Protein AF-A0A7X7JJW0-F1 (afdb_monomer_lite)

pLDDT: mean 95.77, std 3.9, range [68.56, 98.56]

Radius of gyration: 18.08 Å; chains: 1; bounding box: 41×23×54 Å

Structure (mmCIF, N/CA/C/O backbone):
data_AF-A0A7X7JJW0-F1
#
_entry.id   AF-A0A7X7JJW0-F1
#
loop_
_atom_site.group_PDB
_atom_site.id
_atom_site.type_symbol
_atom_site.label_atom_id
_atom_site.label_alt_id
_atom_site.label_comp_id
_atom_site.label_asym_id
_atom_site.label_entity_id
_atom_site.label_seq_id
_atom_site.pdbx_PDB_ins_code
_atom_site.Cartn_x
_atom_site.Cartn_y
_atom_site.Cartn_z
_atom_site.occupancy
_atom_site.B_iso_or_equiv
_atom_site.auth_seq_id
_atom_site.auth_comp_id
_atom_site.auth_asym_id
_atom_site.auth_atom_id
_atom_site.pdbx_PDB_model_num
ATOM 1 N N . MET A 1 1 ? 19.878 -0.285 -24.867 1.00 68.56 1 MET A N 1
ATOM 2 C CA . MET A 1 1 ? 18.909 -0.711 -23.833 1.00 68.56 1 MET A CA 1
ATOM 3 C C . MET A 1 1 ? 18.628 -2.192 -24.016 1.00 68.56 1 MET A C 1
ATOM 5 O O . MET A 1 1 ? 18.276 -2.574 -25.126 1.00 68.56 1 MET A O 1
ATOM 9 N N . SER A 1 2 ? 18.850 -3.014 -22.986 1.00 89.12 2 SER A N 1
ATOM 10 C CA . SER A 1 2 ? 18.737 -4.479 -23.085 1.00 89.12 2 SER A CA 1
ATOM 11 C C . SER A 1 2 ? 17.276 -4.952 -23.115 1.00 89.12 2 SER A C 1
ATOM 13 O O . SER A 1 2 ? 16.405 -4.345 -22.490 1.00 89.12 2 SER A O 1
ATOM 15 N N . HIS A 1 3 ? 17.012 -6.059 -23.815 1.00 91.00 3 HIS A N 1
ATOM 16 C CA . HIS A 1 3 ? 15.717 -6.750 -23.792 1.00 91.00 3 HIS A CA 1
ATOM 17 C C . HIS A 1 3 ? 15.350 -7.233 -22.375 1.00 91.00 3 HIS A C 1
ATOM 19 O O . HIS A 1 3 ? 14.186 -7.153 -21.977 1.00 91.00 3 HIS A O 1
ATOM 25 N N . ALA A 1 4 ? 16.345 -7.673 -21.594 1.00 93.50 4 ALA A N 1
ATOM 26 C CA . ALA A 1 4 ? 16.156 -8.113 -20.211 1.00 93.50 4 ALA A CA 1
ATOM 27 C C . ALA A 1 4 ? 15.623 -6.973 -19.327 1.00 93.50 4 ALA A C 1
ATOM 29 O O . ALA A 1 4 ? 14.577 -7.125 -18.701 1.00 93.50 4 ALA A O 1
ATOM 30 N N . LEU A 1 5 ? 16.248 -5.792 -19.401 1.00 94.62 5 LEU A N 1
ATOM 31 C CA . LEU A 1 5 ? 15.833 -4.603 -18.650 1.00 94.62 5 LEU A CA 1
ATOM 32 C C . LEU A 1 5 ? 14.398 -4.162 -18.985 1.00 94.62 5 LEU A C 1
ATOM 34 O O . LEU A 1 5 ? 13.620 -3.826 -18.095 1.00 94.62 5 LEU A O 1
ATOM 38 N N . ARG A 1 6 ? 14.006 -4.191 -20.269 1.00 95.56 6 ARG A N 1
ATOM 39 C CA . ARG A 1 6 ? 12.615 -3.889 -20.664 1.00 95.56 6 ARG A CA 1
ATOM 40 C C . ARG A 1 6 ? 11.630 -4.908 -20.100 1.00 95.56 6 ARG A C 1
ATOM 42 O O . ARG A 1 6 ? 10.547 -4.528 -19.663 1.00 95.56 6 ARG A O 1
ATOM 49 N N . THR A 1 7 ? 12.006 -6.185 -20.102 1.00 96.38 7 THR A N 1
ATOM 50 C CA . THR A 1 7 ? 11.179 -7.273 -19.566 1.00 96.38 7 THR A CA 1
ATOM 51 C C . THR A 1 7 ? 10.993 -7.129 -18.055 1.00 96.38 7 THR A C 1
ATOM 53 O O . THR A 1 7 ? 9.867 -7.228 -17.566 1.00 96.38 7 THR A O 1
ATOM 56 N N . GLU A 1 8 ? 12.070 -6.833 -17.323 1.00 96.75 8 GLU A N 1
ATOM 57 C CA . GLU A 1 8 ? 12.033 -6.533 -15.889 1.00 96.75 8 GLU A CA 1
ATOM 58 C C . GLU A 1 8 ? 11.131 -5.328 -15.598 1.00 96.75 8 GLU A C 1
ATOM 60 O O . GLU A 1 8 ? 10.192 -5.438 -14.809 1.00 96.75 8 GLU A O 1
ATOM 65 N N . GLY A 1 9 ? 11.343 -4.210 -16.301 1.00 97.00 9 GLY A N 1
ATOM 66 C CA . GLY A 1 9 ? 10.562 -2.989 -16.109 1.00 97.00 9 GLY A CA 1
ATOM 67 C C . GLY A 1 9 ? 9.074 -3.176 -16.390 1.00 97.00 9 GLY A C 1
ATOM 68 O O . GLY A 1 9 ? 8.243 -2.694 -15.620 1.00 97.00 9 GLY A O 1
ATOM 69 N N . ALA A 1 10 ? 8.720 -3.921 -17.443 1.00 97.12 10 ALA A N 1
ATOM 70 C CA . ALA A 1 10 ? 7.331 -4.246 -17.758 1.00 97.12 10 ALA A CA 1
ATOM 71 C C . ALA A 1 10 ? 6.684 -5.107 -16.665 1.00 97.12 10 ALA A C 1
ATOM 73 O O . ALA A 1 10 ? 5.536 -4.874 -16.286 1.00 97.12 10 ALA A O 1
ATOM 74 N N . ARG A 1 11 ? 7.410 -6.107 -16.150 1.00 97.62 11 ARG A N 1
ATOM 75 C CA . ARG A 1 11 ? 6.922 -7.010 -15.099 1.00 97.62 11 ARG A CA 1
ATOM 76 C C . ARG A 1 11 ? 6.683 -6.264 -13.788 1.00 97.62 11 ARG A C 1
ATOM 78 O O . ARG A 1 11 ? 5.560 -6.306 -13.291 1.00 97.62 11 ARG A O 1
ATOM 85 N N . LEU A 1 12 ? 7.680 -5.527 -13.294 1.00 98.19 12 LEU A N 1
ATOM 86 C CA . LEU A 1 12 ? 7.552 -4.737 -12.065 1.00 98.19 12 LEU A CA 1
ATOM 87 C C . LEU A 1 12 ? 6.466 -3.665 -12.200 1.00 98.19 12 LEU A C 1
ATOM 89 O O . LEU A 1 12 ? 5.606 -3.552 -11.331 1.00 98.19 12 LEU A O 1
ATOM 93 N N . SER A 1 13 ? 6.431 -2.940 -13.324 1.00 98.00 13 SER A N 1
ATOM 94 C CA . SER A 1 13 ?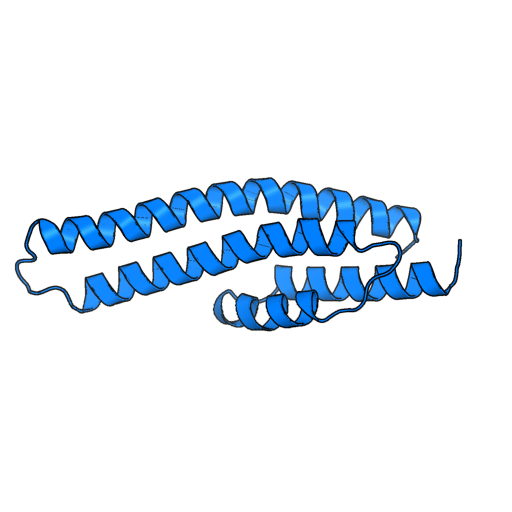 5.408 -1.916 -13.561 1.00 98.00 13 SER A CA 1
ATOM 95 C C . SER A 1 13 ? 3.993 -2.488 -13.525 1.00 98.00 13 SER A C 1
ATOM 97 O O . SER A 1 13 ? 3.127 -1.907 -12.880 1.00 98.00 13 SER A O 1
ATOM 99 N N . ARG A 1 14 ? 3.754 -3.640 -14.166 1.00 98.00 14 ARG A N 1
ATOM 100 C CA . ARG A 1 14 ? 2.439 -4.295 -14.131 1.00 98.00 14 ARG A CA 1
ATOM 101 C C . ARG A 1 14 ? 2.063 -4.765 -12.730 1.00 98.00 14 ARG A C 1
ATOM 103 O O . ARG A 1 14 ? 0.906 -4.616 -12.351 1.00 98.00 14 ARG A O 1
ATOM 110 N N . ALA A 1 15 ? 3.008 -5.317 -11.968 1.00 98.12 15 ALA A N 1
ATOM 111 C CA . ALA A 1 15 ? 2.757 -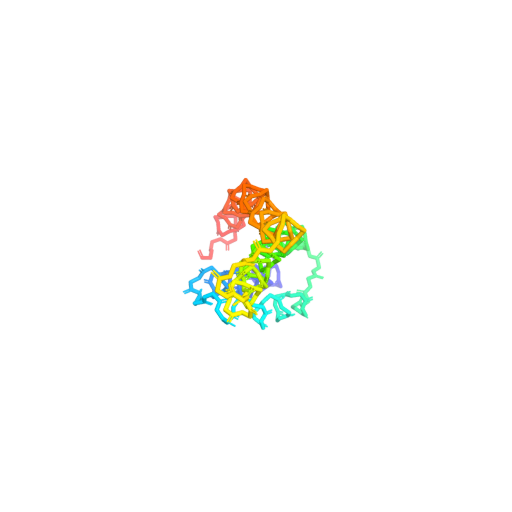5.729 -10.588 1.00 98.12 15 ALA A CA 1
ATOM 112 C C . ALA A 1 15 ? 2.364 -4.529 -9.706 1.00 98.12 15 ALA A C 1
ATOM 114 O O . ALA A 1 15 ? 1.384 -4.602 -8.967 1.00 98.12 15 ALA A O 1
ATOM 115 N N . ILE A 1 16 ? 3.062 -3.398 -9.854 1.00 98.38 16 ILE A N 1
ATOM 116 C CA . ILE A 1 16 ? 2.752 -2.143 -9.151 1.00 98.38 16 ILE A CA 1
ATOM 117 C C . ILE A 1 16 ? 1.381 -1.596 -9.572 1.00 98.38 16 ILE A C 1
ATOM 119 O O . ILE A 1 16 ? 0.591 -1.203 -8.717 1.00 98.38 16 ILE A O 1
ATOM 123 N N . ASP A 1 17 ? 1.056 -1.608 -10.868 1.00 98.25 17 ASP A N 1
ATOM 124 C CA . ASP A 1 17 ? -0.250 -1.154 -11.362 1.00 98.25 17 ASP A CA 1
ATOM 125 C C . ASP A 1 17 ? -1.400 -2.012 -10.819 1.00 98.25 17 ASP A C 1
ATOM 127 O O . ASP A 1 17 ? -2.423 -1.471 -10.398 1.00 98.25 17 ASP A O 1
ATOM 131 N N . GLN A 1 18 ? -1.220 -3.336 -10.767 1.00 97.88 18 GLN A N 1
ATOM 132 C CA . GLN A 1 18 ? -2.192 -4.250 -10.161 1.00 97.88 18 GLN A CA 1
ATOM 133 C C . GLN A 1 18 ? -2.374 -3.966 -8.669 1.00 97.88 18 GLN A C 1
ATOM 135 O O . GLN A 1 18 ? -3.506 -3.882 -8.200 1.00 97.88 18 GLN A O 1
ATOM 140 N N . LEU A 1 19 ? -1.281 -3.780 -7.926 1.00 97.44 19 LEU A N 1
ATOM 141 C CA . LEU A 1 19 ? -1.322 -3.460 -6.498 1.00 97.44 19 LEU A CA 1
ATOM 142 C C . LEU A 1 19 ? -2.016 -2.114 -6.225 1.00 97.44 19 LEU A C 1
ATOM 144 O O . LEU A 1 19 ? -2.812 -1.993 -5.289 1.00 97.44 19 LEU A O 1
ATOM 148 N N . ARG A 1 20 ? -1.771 -1.115 -7.077 1.00 96.94 20 ARG A N 1
ATOM 149 C CA . ARG A 1 20 ? -2.413 0.202 -7.010 1.00 96.94 20 ARG A CA 1
ATOM 150 C C . ARG A 1 20 ? -3.920 0.116 -7.217 1.00 96.94 20 ARG A C 1
ATOM 152 O O . ARG A 1 20 ? -4.669 0.647 -6.400 1.00 96.94 20 ARG A O 1
ATOM 159 N N . ALA A 1 21 ? -4.340 -0.566 -8.280 1.00 97.44 21 ALA A N 1
ATOM 160 C CA . ALA A 1 21 ? -5.737 -0.661 -8.697 1.00 97.44 21 ALA A CA 1
ATOM 161 C C . ALA A 1 21 ? -6.575 -1.650 -7.870 1.00 97.44 21 ALA A C 1
ATOM 163 O O . ALA A 1 21 ? -7.796 -1.635 -7.970 1.00 97.44 21 ALA A O 1
ATOM 164 N N . ALA A 1 22 ? -5.941 -2.523 -7.086 1.00 97.50 22 ALA A N 1
ATOM 165 C CA . ALA A 1 22 ? -6.646 -3.521 -6.296 1.00 97.50 22 ALA A CA 1
ATOM 166 C C . ALA A 1 22 ? -7.414 -2.925 -5.113 1.00 97.50 22 ALA A C 1
ATOM 168 O O . ALA A 1 22 ? -6.948 -1.979 -4.470 1.00 97.50 22 ALA A O 1
ATOM 169 N N . ASP A 1 23 ? -8.526 -3.572 -4.778 1.00 97.50 23 ASP A N 1
ATOM 170 C CA . ASP A 1 23 ? -9.272 -3.345 -3.545 1.00 97.50 23 ASP A CA 1
ATOM 171 C C . ASP A 1 23 ? -8.401 -3.590 -2.302 1.00 97.50 23 ASP A C 1
ATOM 173 O O . ASP A 1 23 ? -7.438 -4.366 -2.325 1.00 97.50 23 ASP A O 1
ATOM 177 N N . ASN A 1 24 ? -8.732 -2.906 -1.204 1.00 95.62 24 ASN A N 1
ATOM 178 C CA . ASN A 1 24 ? -7.930 -2.871 0.023 1.00 95.62 24 ASN A CA 1
ATOM 179 C C . ASN A 1 24 ? -7.660 -4.258 0.629 1.00 95.62 24 ASN A C 1
ATOM 181 O O . ASN A 1 24 ? -6.564 -4.510 1.125 1.00 95.62 24 ASN A O 1
ATOM 185 N N . ASP A 1 25 ? -8.630 -5.165 0.561 1.00 95.75 25 ASP A N 1
ATOM 186 C CA . ASP A 1 25 ? -8.533 -6.552 1.030 1.00 95.75 25 ASP A CA 1
ATOM 187 C C . ASP A 1 25 ? -7.530 -7.392 0.222 1.00 95.75 25 ASP A C 1
ATOM 189 O O . ASP A 1 25 ? -6.936 -8.333 0.744 1.00 95.75 25 ASP A O 1
ATOM 193 N N . ARG A 1 26 ? -7.276 -7.024 -1.038 1.00 97.38 26 ARG A N 1
ATOM 194 C CA . ARG A 1 26 ? -6.362 -7.742 -1.940 1.00 97.38 26 ARG A CA 1
ATOM 195 C C . ARG A 1 26 ? -4.940 -7.186 -1.943 1.00 97.38 26 ARG A C 1
ATOM 197 O O . ARG A 1 26 ? -4.034 -7.849 -2.457 1.00 97.38 26 ARG A O 1
ATOM 204 N N . LYS A 1 27 ? -4.718 -5.987 -1.391 1.00 97.38 27 LYS A N 1
ATOM 205 C CA . LYS A 1 27 ? -3.410 -5.309 -1.434 1.00 97.38 27 LYS A CA 1
ATOM 206 C C . LYS A 1 27 ? -2.306 -6.095 -0.724 1.00 97.38 27 LYS A C 1
ATOM 208 O O . LYS A 1 27 ? -1.203 -6.155 -1.255 1.00 97.38 27 LYS A O 1
ATOM 213 N N . ALA A 1 28 ? -2.597 -6.747 0.404 1.00 98.00 28 ALA A N 1
ATOM 214 C CA . ALA A 1 28 ? -1.606 -7.540 1.141 1.00 98.00 28 ALA A CA 1
ATOM 215 C C . ALA A 1 28 ? -1.023 -8.682 0.285 1.00 98.00 28 ALA A C 1
ATOM 217 O O . ALA A 1 28 ? 0.186 -8.752 0.074 1.00 98.00 28 ALA A O 1
ATOM 218 N N . ALA A 1 29 ? -1.884 -9.506 -0.318 1.00 97.69 29 ALA A N 1
ATOM 219 C CA . ALA A 1 29 ? -1.449 -10.614 -1.171 1.00 97.69 29 ALA A CA 1
ATOM 220 C C . ALA A 1 29 ? -0.695 -10.137 -2.429 1.00 97.69 29 ALA A C 1
ATOM 222 O O . ALA A 1 29 ? 0.254 -10.771 -2.890 1.00 97.69 29 ALA A O 1
ATOM 223 N N . LEU A 1 30 ? -1.100 -9.006 -3.017 1.00 98.06 30 LEU A N 1
ATOM 224 C CA . LEU A 1 30 ? -0.406 -8.435 -4.176 1.00 98.06 30 LEU A CA 1
ATOM 225 C C . LEU A 1 30 ? 0.942 -7.804 -3.807 1.00 98.06 30 LEU A C 1
ATOM 227 O O . LEU A 1 30 ? 1.867 -7.840 -4.618 1.00 98.06 30 LEU A O 1
ATOM 231 N N . LEU A 1 31 ? 1.073 -7.271 -2.594 1.00 98.38 31 LEU A N 1
ATOM 232 C CA . LEU A 1 31 ? 2.334 -6.763 -2.066 1.00 98.38 31 LEU A CA 1
ATOM 233 C C . LEU A 1 31 ? 3.345 -7.894 -1.859 1.00 98.38 31 LEU A C 1
ATOM 235 O O . LEU A 1 31 ? 4.499 -7.749 -2.254 1.00 98.38 31 LEU A O 1
ATOM 239 N N . GLU A 1 32 ? 2.919 -9.036 -1.319 1.00 98.12 32 GLU A N 1
ATOM 240 C CA . GLU A 1 32 ? 3.766 -10.234 -1.220 1.00 98.12 32 GLU A CA 1
ATOM 241 C C . GLU A 1 32 ? 4.225 -10.715 -2.599 1.00 98.12 32 GLU A C 1
ATOM 243 O O . GLU A 1 32 ? 5.399 -11.025 -2.799 1.00 98.12 32 GLU A O 1
ATOM 248 N N . ARG A 1 33 ? 3.323 -10.697 -3.589 1.00 96.94 33 ARG A N 1
ATOM 249 C CA . ARG A 1 33 ? 3.679 -11.017 -4.976 1.00 96.94 33 ARG A CA 1
ATOM 250 C C . ARG A 1 33 ? 4.717 -10.047 -5.532 1.00 96.94 33 ARG A C 1
ATOM 252 O O . ARG A 1 33 ? 5.719 -10.509 -6.063 1.00 96.94 33 ARG A O 1
ATOM 259 N N . LEU A 1 34 ? 4.535 -8.733 -5.356 1.00 97.50 34 LEU A N 1
ATOM 260 C CA . LEU A 1 34 ? 5.540 -7.733 -5.740 1.00 97.50 34 LEU A CA 1
ATOM 261 C C . LEU A 1 34 ? 6.878 -7.981 -5.024 1.00 97.50 34 LEU A C 1
ATOM 263 O O . LEU A 1 34 ? 7.929 -7.856 -5.643 1.00 97.50 34 LEU A O 1
ATOM 267 N N . ALA A 1 35 ? 6.858 -8.365 -3.747 1.00 97.44 35 ALA A N 1
ATOM 268 C CA . ALA A 1 35 ? 8.059 -8.697 -2.983 1.00 97.44 35 ALA A CA 1
ATOM 269 C C . ALA A 1 35 ? 8.769 -9.963 -3.500 1.00 97.44 35 ALA A C 1
ATOM 271 O O . ALA A 1 35 ? 9.995 -10.042 -3.417 1.00 97.44 35 ALA A O 1
ATOM 272 N N . ALA A 1 36 ? 8.038 -10.915 -4.079 1.00 97.31 36 ALA A N 1
ATOM 273 C CA . ALA A 1 36 ? 8.590 -12.127 -4.682 1.00 97.31 36 ALA A CA 1
ATOM 274 C C . ALA A 1 36 ? 9.105 -11.925 -6.120 1.00 97.31 36 ALA A C 1
ATOM 276 O O . ALA A 1 36 ? 9.883 -12.738 -6.614 1.00 97.31 36 ALA A O 1
ATOM 277 N N . GLU A 1 37 ? 8.703 -10.846 -6.798 1.00 96.31 37 GLU A N 1
ATOM 278 C CA . GLU A 1 37 ? 9.160 -10.549 -8.156 1.00 96.31 37 GLU A CA 1
ATOM 279 C C . GLU A 1 37 ? 10.694 -10.380 -8.192 1.00 96.31 37 GLU A C 1
ATOM 281 O O . GLU A 1 37 ? 11.220 -9.531 -7.463 1.00 96.31 37 GLU A O 1
ATOM 286 N N . PRO A 1 38 ? 11.445 -11.117 -9.035 1.00 94.56 38 PRO A N 1
ATOM 287 C CA . PRO A 1 38 ? 12.888 -10.917 -9.150 1.00 94.56 38 PRO A CA 1
ATOM 288 C C . PRO A 1 38 ? 13.207 -9.498 -9.634 1.00 94.56 38 PRO A C 1
ATOM 290 O O . PRO A 1 38 ? 12.398 -8.876 -10.326 1.00 94.56 38 PRO A O 1
ATOM 293 N N . CYS A 1 39 ? 14.379 -8.984 -9.294 1.00 94.06 39 CYS A N 1
ATOM 294 C CA . CYS A 1 39 ? 14.893 -7.728 -9.826 1.00 94.06 39 CYS A CA 1
ATOM 295 C C . CYS A 1 39 ? 16.419 -7.812 -9.913 1.00 94.06 39 CYS A C 1
ATOM 297 O O . CYS A 1 39 ? 17.040 -8.526 -9.125 1.00 94.06 39 CYS A O 1
ATOM 299 N N . GLU A 1 40 ? 16.995 -7.107 -10.878 1.00 94.62 40 GLU A N 1
ATOM 300 C CA . GLU A 1 40 ? 18.440 -6.973 -11.057 1.00 94.62 40 GLU A CA 1
ATOM 301 C C . GLU A 1 40 ? 18.792 -5.489 -11.138 1.00 94.62 40 GLU A C 1
ATOM 303 O O . GLU A 1 40 ? 19.420 -4.948 -10.232 1.00 94.62 40 GLU A O 1
ATOM 308 N N . GLU A 1 41 ? 18.320 -4.797 -12.178 1.00 95.12 41 GLU A N 1
ATOM 309 C CA . GLU A 1 41 ? 18.648 -3.383 -12.392 1.00 95.12 41 GLU A CA 1
ATOM 310 C C . GLU A 1 41 ? 17.578 -2.422 -11.863 1.00 95.12 41 GLU A C 1
ATOM 312 O O . GLU A 1 41 ? 17.838 -1.227 -11.715 1.00 95.12 41 GLU A O 1
ATOM 317 N N . LEU A 1 42 ? 16.364 -2.909 -11.584 1.00 96.94 42 LEU A N 1
ATOM 318 C CA . LEU A 1 42 ? 15.228 -2.088 -11.151 1.00 96.94 42 LEU A CA 1
ATOM 319 C C . LEU A 1 42 ? 14.766 -2.423 -9.728 1.00 96.94 42 LEU A C 1
ATOM 321 O O . LEU A 1 42 ? 13.609 -2.187 -9.374 1.00 96.94 42 LEU A O 1
ATOM 325 N N . CYS A 1 43 ? 15.661 -2.956 -8.892 1.00 97.31 43 CYS A N 1
ATOM 326 C CA . CYS A 1 43 ? 15.339 -3.257 -7.498 1.00 97.31 43 CYS A CA 1
ATOM 327 C C . CYS A 1 43 ? 14.913 -2.019 -6.703 1.00 97.31 43 CYS A C 1
ATOM 329 O O . CYS A 1 43 ? 13.986 -2.121 -5.904 1.00 97.31 43 CYS A O 1
ATOM 331 N N . SER A 1 44 ? 15.484 -0.844 -6.986 1.00 96.50 44 SER A N 1
ATOM 332 C CA . SER A 1 44 ? 15.077 0.408 -6.336 1.00 96.50 44 SER A CA 1
ATOM 333 C C . SER A 1 44 ? 13.595 0.731 -6.565 1.00 96.50 44 SER A C 1
ATOM 335 O O . SER A 1 44 ? 12.894 1.086 -5.621 1.00 96.50 44 SER A O 1
ATOM 337 N N . LEU A 1 45 ? 13.070 0.519 -7.781 1.00 97.50 45 LEU A N 1
ATOM 338 C CA . LEU A 1 45 ? 11.645 0.706 -8.080 1.00 97.50 45 LEU A CA 1
ATOM 339 C C . LEU A 1 45 ? 10.774 -0.225 -7.223 1.00 97.50 45 LEU A C 1
ATOM 341 O O . LEU A 1 45 ? 9.759 0.194 -6.664 1.00 97.50 45 LEU A O 1
ATOM 345 N N . LYS A 1 46 ? 11.172 -1.497 -7.109 1.00 97.94 46 LYS A N 1
ATOM 346 C CA . LYS A 1 46 ? 10.478 -2.480 -6.269 1.00 97.94 46 LYS A CA 1
ATOM 347 C C . LYS A 1 46 ? 10.533 -2.089 -4.790 1.00 97.94 46 LYS A C 1
ATOM 349 O O . LYS A 1 46 ? 9.530 -2.237 -4.095 1.00 97.94 46 LYS A O 1
ATOM 354 N N . GLU A 1 47 ? 11.668 -1.598 -4.306 1.00 98.00 47 GLU A N 1
ATOM 355 C CA . GLU A 1 47 ? 11.861 -1.189 -2.913 1.00 98.00 47 GLU A CA 1
ATOM 356 C C . GLU A 1 47 ? 11.023 0.034 -2.543 1.00 98.00 47 GLU A C 1
ATOM 358 O O . GLU A 1 47 ? 10.292 -0.026 -1.552 1.00 98.00 47 GLU A O 1
ATOM 363 N N . VAL A 1 48 ? 11.069 1.095 -3.356 1.00 97.56 48 VAL A N 1
ATOM 364 C CA . VAL A 1 48 ? 10.298 2.332 -3.150 1.00 97.56 48 VAL A CA 1
ATOM 365 C C . VAL A 1 48 ? 8.802 2.025 -3.154 1.00 97.56 48 VAL A C 1
ATOM 367 O O . VAL A 1 48 ? 8.095 2.299 -2.180 1.00 97.56 48 VAL A O 1
ATOM 370 N N . CYS A 1 49 ? 8.314 1.362 -4.205 1.00 98.19 49 CYS A N 1
ATOM 371 C CA . CYS A 1 49 ? 6.900 1.019 -4.304 1.00 98.19 49 CYS A CA 1
ATOM 372 C C . CYS A 1 49 ? 6.466 0.010 -3.235 1.00 98.19 49 CYS A C 1
ATOM 374 O O . CYS A 1 49 ? 5.419 0.179 -2.613 1.00 98.19 49 CYS A O 1
ATOM 376 N N . GLY A 1 50 ? 7.275 -1.015 -2.961 1.00 98.12 50 GLY A N 1
ATOM 377 C CA . GLY A 1 50 ? 7.007 -1.969 -1.886 1.00 98.12 50 GLY A CA 1
ATOM 378 C C . GLY A 1 50 ? 6.946 -1.293 -0.514 1.00 98.12 50 GLY A C 1
ATOM 379 O O . GLY A 1 50 ? 6.095 -1.639 0.301 1.00 98.12 50 GLY A O 1
ATOM 380 N N . GLY A 1 51 ? 7.796 -0.294 -0.267 1.00 97.88 51 GLY A N 1
ATOM 381 C CA . GLY A 1 51 ? 7.772 0.530 0.938 1.00 97.88 51 GLY A CA 1
ATOM 382 C C . GLY A 1 51 ? 6.470 1.310 1.095 1.00 97.88 51 GLY A C 1
ATOM 383 O O . GLY A 1 51 ? 5.871 1.259 2.165 1.00 97.88 51 GLY A O 1
ATOM 384 N N . ALA A 1 52 ? 5.998 1.969 0.034 1.00 97.62 52 ALA A N 1
ATOM 385 C CA . ALA A 1 52 ? 4.734 2.707 0.050 1.00 97.62 52 ALA A CA 1
ATOM 386 C C . ALA A 1 52 ? 3.537 1.809 0.404 1.00 97.62 52 ALA A C 1
ATOM 388 O O . ALA A 1 52 ? 2.739 2.126 1.288 1.00 97.62 52 ALA A O 1
ATOM 389 N N . TYR A 1 53 ? 3.433 0.648 -0.249 1.00 98.12 53 TYR A N 1
ATOM 390 C CA . TYR A 1 53 ? 2.309 -0.260 -0.025 1.00 98.12 53 TYR A CA 1
ATOM 391 C C . TYR A 1 53 ? 2.410 -1.052 1.280 1.00 98.12 53 TYR A C 1
ATOM 393 O O . TYR A 1 53 ? 1.368 -1.428 1.811 1.00 98.12 53 TYR A O 1
ATOM 401 N N . ARG A 1 54 ? 3.609 -1.260 1.843 1.00 98.56 54 ARG A N 1
ATOM 402 C CA . ARG A 1 54 ? 3.750 -1.779 3.216 1.00 98.56 54 ARG A CA 1
ATOM 403 C C . ARG A 1 54 ? 3.100 -0.844 4.231 1.00 98.56 54 ARG A C 1
ATOM 405 O O . ARG A 1 54 ? 2.324 -1.316 5.054 1.00 98.56 54 ARG A O 1
ATOM 412 N N . GLU A 1 55 ? 3.359 0.461 4.137 1.00 98.44 55 GLU A N 1
ATOM 413 C CA . GLU A 1 55 ? 2.713 1.447 5.017 1.00 98.44 55 GLU A CA 1
ATOM 414 C C . GLU A 1 55 ? 1.197 1.471 4.802 1.00 98.44 55 GLU A C 1
ATOM 416 O O . GLU A 1 55 ? 0.428 1.482 5.761 1.00 98.44 55 GLU A O 1
ATOM 421 N N . HIS A 1 56 ? 0.753 1.391 3.544 1.00 98.06 56 HIS A N 1
ATOM 422 C CA . HIS A 1 56 ? -0.671 1.346 3.219 1.00 98.06 56 HIS A CA 1
ATOM 423 C C . HIS A 1 56 ? -1.364 0.114 3.821 1.00 98.06 56 HIS A C 1
ATOM 425 O O . HIS A 1 56 ? -2.424 0.235 4.425 1.00 98.06 56 HIS A O 1
ATOM 431 N N . VAL A 1 57 ? -0.791 -1.082 3.663 1.00 98.25 57 VAL A N 1
ATOM 432 C CA . VAL A 1 57 ? -1.369 -2.318 4.214 1.00 98.25 57 VAL A CA 1
ATOM 433 C C . VAL A 1 57 ? -1.367 -2.281 5.744 1.00 98.25 57 VAL A C 1
ATOM 435 O O . VAL A 1 57 ? -2.392 -2.588 6.346 1.00 98.25 57 VAL A O 1
ATOM 438 N N . ALA A 1 58 ? -0.286 -1.806 6.370 1.00 98.19 58 ALA A N 1
ATOM 439 C CA . ALA A 1 58 ? -0.225 -1.636 7.822 1.00 98.19 58 ALA A CA 1
ATOM 440 C C . ALA A 1 58 ? -1.302 -0.665 8.344 1.00 98.19 58 ALA A C 1
ATOM 442 O O . ALA A 1 58 ? -1.941 -0.942 9.359 1.00 98.19 58 ALA A O 1
ATOM 443 N N . ALA A 1 59 ? -1.570 0.434 7.628 1.00 98.31 59 ALA A N 1
ATOM 444 C CA . ALA A 1 59 ? -2.687 1.322 7.947 1.00 98.31 59 ALA A CA 1
ATOM 445 C C . ALA A 1 59 ? -4.042 0.602 7.896 1.00 98.31 59 ALA A C 1
ATOM 447 O O . ALA A 1 59 ? -4.869 0.766 8.793 1.00 98.31 59 ALA A O 1
ATOM 448 N N . LEU A 1 60 ? -4.286 -0.195 6.851 1.00 97.62 60 LEU A N 1
ATOM 449 C CA . LEU A 1 60 ? -5.533 -0.950 6.710 1.00 97.62 60 LEU A CA 1
ATOM 450 C C . LEU A 1 60 ? -5.721 -1.959 7.849 1.00 97.62 60 LEU A C 1
ATOM 452 O O . LEU A 1 60 ? -6.844 -2.134 8.328 1.00 97.62 60 LEU A O 1
ATOM 456 N N . ASP A 1 61 ? -4.641 -2.592 8.300 1.00 97.56 61 ASP A N 1
ATOM 457 C CA . ASP A 1 61 ? -4.668 -3.526 9.424 1.00 97.56 61 ASP A CA 1
ATOM 458 C C . ASP A 1 61 ? -4.947 -2.813 10.756 1.00 97.56 61 ASP A C 1
ATOM 460 O O . ASP A 1 61 ? -5.770 -3.292 11.542 1.00 97.56 61 ASP A O 1
ATOM 464 N N . ALA A 1 62 ? -4.365 -1.632 10.985 1.00 97.44 62 ALA A N 1
ATOM 465 C CA . ALA A 1 62 ? -4.672 -0.799 12.151 1.00 97.44 62 ALA A CA 1
ATOM 466 C C . ALA A 1 62 ? -6.147 -0.346 12.160 1.00 97.44 62 ALA A C 1
ATOM 468 O O . ALA A 1 62 ? -6.830 -0.457 13.179 1.00 97.44 62 ALA A O 1
ATOM 469 N N . ILE A 1 63 ? -6.698 0.052 11.004 1.00 97.31 63 ILE A N 1
ATOM 470 C CA . ILE A 1 63 ? -8.131 0.380 10.861 1.00 97.31 63 ILE A CA 1
ATOM 471 C C . ILE A 1 63 ? -9.004 -0.841 11.158 1.00 97.31 63 ILE A C 1
ATOM 473 O O . ILE A 1 63 ? -10.021 -0.724 11.846 1.00 97.31 63 ILE A O 1
ATOM 477 N N . ARG A 1 64 ? -8.640 -2.020 10.637 1.00 96.56 64 ARG A N 1
ATOM 478 C CA . ARG A 1 64 ? -9.386 -3.261 10.888 1.00 96.56 64 ARG A CA 1
ATOM 479 C C . ARG A 1 64 ? -9.378 -3.605 12.377 1.00 96.56 64 ARG A C 1
ATOM 481 O O . ARG A 1 64 ? -10.424 -3.955 12.918 1.00 96.56 64 ARG A O 1
ATOM 488 N N . THR A 1 65 ? -8.234 -3.435 13.033 1.00 96.00 65 THR A N 1
ATOM 489 C CA . THR A 1 65 ? -8.070 -3.658 14.474 1.00 96.00 65 THR A CA 1
ATOM 490 C C . THR A 1 65 ? -8.919 -2.680 15.284 1.00 96.00 65 THR A C 1
ATOM 492 O O . THR A 1 65 ? -9.699 -3.117 16.123 1.00 96.00 65 THR A O 1
ATOM 495 N N . ALA A 1 66 ? -8.869 -1.378 14.980 1.00 95.81 66 ALA A N 1
ATOM 496 C CA . ALA A 1 66 ? -9.708 -0.366 15.630 1.00 95.81 66 ALA A CA 1
ATOM 497 C C . ALA A 1 66 ? -11.209 -0.683 15.509 1.00 95.81 66 ALA A C 1
ATOM 499 O O . ALA A 1 66 ? -11.962 -0.532 16.471 1.00 95.81 66 ALA A O 1
ATOM 500 N N . ARG A 1 67 ? -11.643 -1.158 14.333 1.00 94.94 67 ARG A N 1
ATOM 501 C CA . ARG A 1 67 ? -13.031 -1.580 14.094 1.00 94.94 67 ARG A CA 1
ATOM 502 C C . ARG A 1 67 ? -13.418 -2.809 14.913 1.00 94.94 67 ARG A C 1
ATOM 504 O O . ARG A 1 67 ? -14.507 -2.804 15.474 1.00 94.94 67 ARG A O 1
ATOM 511 N N . SER A 1 68 ? -12.552 -3.824 14.994 1.00 94.69 68 SER A N 1
ATOM 512 C CA . SER A 1 68 ? -12.797 -5.011 15.833 1.00 94.69 68 SER A CA 1
ATOM 513 C C . SER A 1 68 ? -12.928 -4.618 17.298 1.00 94.69 68 SER A C 1
ATOM 515 O O . SER A 1 68 ? -13.933 -4.927 17.924 1.00 94.69 68 SER A O 1
ATOM 517 N N . LEU A 1 69 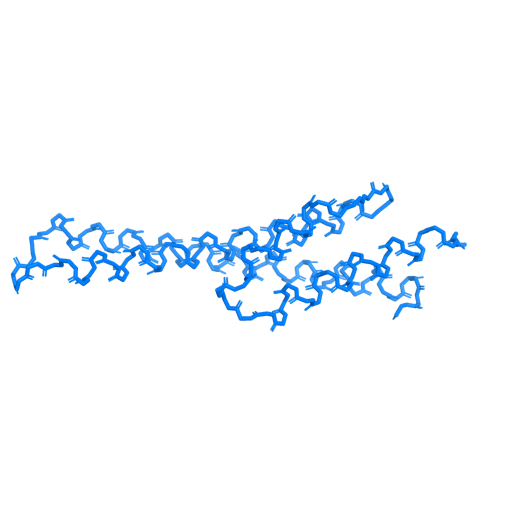? -11.976 -3.823 17.800 1.00 93.12 69 LEU A N 1
ATOM 518 C CA . LEU A 1 69 ? -11.996 -3.322 19.173 1.00 93.12 69 LEU A CA 1
ATOM 519 C C . LEU A 1 69 ? -13.285 -2.554 19.466 1.00 93.12 69 LEU A C 1
ATOM 521 O O . LEU A 1 69 ? -13.901 -2.785 20.494 1.00 93.12 69 LEU A O 1
ATOM 525 N N . THR A 1 70 ? -13.725 -1.699 18.538 1.00 93.12 70 THR A N 1
ATOM 526 C CA . THR A 1 70 ? -14.983 -0.946 18.672 1.00 93.12 70 THR A CA 1
ATOM 527 C C . THR A 1 70 ? -16.207 -1.866 18.720 1.00 93.12 70 THR A C 1
ATOM 529 O O . THR A 1 70 ? -17.141 -1.599 19.468 1.00 93.12 70 THR A O 1
ATOM 532 N N . ALA A 1 71 ? -16.219 -2.944 17.930 1.00 92.00 71 ALA A N 1
ATOM 533 C CA . ALA A 1 71 ? -17.315 -3.915 17.906 1.00 92.00 71 ALA A CA 1
ATOM 534 C C . ALA A 1 71 ? -17.380 -4.783 19.176 1.00 92.00 71 ALA A C 1
ATOM 536 O O . ALA A 1 71 ? -18.442 -5.305 19.504 1.00 92.00 71 ALA A O 1
ATOM 537 N N . GLU A 1 72 ? -16.253 -4.934 19.870 1.00 89.50 72 GLU A N 1
ATOM 538 C CA . GLU A 1 72 ? -16.121 -5.683 21.122 1.00 89.50 72 GLU A CA 1
ATOM 539 C C . GLU A 1 72 ? -16.391 -4.824 22.368 1.00 89.50 72 GLU A C 1
ATOM 541 O O . GLU A 1 72 ? -16.483 -5.369 23.468 1.00 89.50 72 GLU A O 1
ATOM 546 N N . LEU A 1 73 ? -16.537 -3.500 22.214 1.00 89.19 73 LEU A N 1
ATOM 547 C CA . LEU A 1 73 ? -16.796 -2.603 23.337 1.00 89.19 73 LEU A CA 1
ATOM 548 C C . LEU A 1 73 ? -18.108 -2.953 24.041 1.00 89.19 73 LEU A C 1
ATOM 550 O O . LEU A 1 73 ? -19.142 -3.215 23.419 1.00 89.19 73 LEU A O 1
ATOM 554 N N . SER A 1 74 ? -18.064 -2.884 25.369 1.00 84.38 74 SER A N 1
ATOM 555 C CA . SER A 1 74 ? -19.269 -2.894 26.189 1.00 84.38 74 SER A CA 1
ATOM 556 C C . SER A 1 74 ? -20.115 -1.633 25.937 1.00 84.38 74 SER A C 1
ATOM 558 O O . SER A 1 74 ? -19.665 -0.671 25.315 1.00 84.38 74 SER A O 1
ATOM 560 N N . ALA A 1 75 ? -21.359 -1.620 26.425 1.00 83.56 75 ALA A N 1
ATOM 561 C CA . ALA A 1 75 ? -22.237 -0.453 26.291 1.00 83.56 75 ALA A CA 1
ATOM 562 C C . ALA A 1 75 ? -21.682 0.808 26.988 1.00 83.56 75 ALA A C 1
ATOM 564 O O . ALA A 1 75 ? -22.026 1.920 26.594 1.00 83.56 75 ALA A O 1
ATOM 565 N N . GLU A 1 76 ? -20.816 0.630 27.991 1.00 83.69 76 GLU A N 1
ATOM 566 C CA . GLU A 1 76 ? -20.123 1.697 28.717 1.00 83.69 76 GLU A CA 1
ATOM 567 C C . GLU A 1 76 ? -18.615 1.404 28.724 1.00 83.69 76 GLU A C 1
ATOM 569 O O . GLU A 1 76 ? -18.085 0.877 29.705 1.00 83.69 76 GLU A O 1
ATOM 574 N N . PRO A 1 77 ? -17.914 1.686 27.613 1.00 86.50 77 PRO A N 1
ATOM 575 C CA . PRO A 1 77 ? -16.505 1.354 27.493 1.00 86.50 77 PRO A CA 1
ATOM 576 C C . PRO A 1 77 ? -15.659 2.214 28.430 1.00 86.50 77 PRO A C 1
ATOM 578 O O . PRO A 1 77 ? -15.816 3.439 28.477 1.00 86.50 77 PRO A O 1
ATOM 581 N N . GLY A 1 78 ? -14.731 1.578 29.139 1.00 91.38 78 GLY A N 1
ATOM 582 C CA . GLY A 1 78 ? -13.804 2.271 30.030 1.00 91.38 78 GLY A CA 1
ATOM 583 C C . GLY A 1 78 ? -12.762 3.096 29.269 1.00 91.38 78 GLY A C 1
ATOM 584 O O . GLY A 1 78 ? -12.487 2.851 28.091 1.00 91.38 78 GLY A O 1
ATOM 585 N N . ASP A 1 79 ? -12.123 4.043 29.962 1.00 93.25 79 ASP A N 1
ATOM 586 C CA . ASP A 1 79 ? -11.105 4.936 29.382 1.00 93.25 79 ASP A CA 1
ATOM 587 C C . ASP A 1 79 ? -9.965 4.173 28.685 1.00 93.25 79 ASP A C 1
ATOM 589 O O . ASP A 1 79 ? -9.462 4.603 27.647 1.00 93.25 79 ASP A O 1
ATOM 593 N N . GLU A 1 80 ? -9.571 3.011 29.215 1.00 93.12 80 GLU A N 1
ATOM 594 C CA . GLU A 1 80 ? -8.517 2.182 28.623 1.00 93.12 80 GLU A CA 1
ATOM 595 C C . GLU A 1 80 ? -8.928 1.596 27.264 1.00 93.12 80 GLU A C 1
ATOM 597 O O . GLU A 1 80 ? -8.133 1.578 26.322 1.00 93.12 80 GLU A O 1
ATOM 602 N N . GLU A 1 81 ? -10.172 1.135 27.133 1.00 92.06 81 GLU A N 1
ATOM 603 C CA . GLU A 1 81 ? -10.683 0.569 25.883 1.00 92.06 81 GLU A CA 1
ATOM 604 C C . GLU A 1 81 ? -10.786 1.655 24.807 1.00 92.06 81 GLU A C 1
ATOM 606 O O . GLU A 1 81 ? -10.348 1.458 23.668 1.00 92.06 81 GLU A O 1
ATOM 611 N N . GLN A 1 82 ? -11.266 2.841 25.192 1.00 92.62 82 GLN A N 1
ATOM 612 C CA . GLN A 1 82 ? -11.322 4.009 24.313 1.00 92.62 82 GLN A CA 1
ATOM 613 C C . GLN A 1 82 ? -9.919 4.457 23.878 1.00 92.62 82 GLN A C 1
ATOM 615 O O . GLN A 1 82 ? -9.691 4.716 22.693 1.00 92.62 82 GLN A O 1
ATOM 620 N N . ALA A 1 83 ? -8.952 4.479 24.801 1.00 95.31 83 ALA A N 1
ATOM 621 C CA . ALA A 1 83 ? -7.565 4.827 24.501 1.00 95.31 83 ALA A CA 1
ATOM 622 C C . ALA A 1 83 ? -6.918 3.842 23.513 1.00 95.31 83 ALA A C 1
ATOM 624 O O . ALA A 1 83 ? -6.190 4.260 22.610 1.00 95.31 83 ALA A O 1
ATOM 625 N N . ARG A 1 84 ? -7.213 2.539 23.625 1.00 94.81 84 ARG A N 1
ATOM 626 C CA . ARG A 1 84 ? -6.720 1.519 22.681 1.00 94.81 84 ARG A CA 1
ATOM 627 C C . ARG A 1 84 ? -7.265 1.733 21.269 1.00 94.81 84 ARG A C 1
ATOM 629 O O . ARG A 1 84 ? -6.494 1.658 20.313 1.00 94.81 84 ARG A O 1
ATOM 636 N N . VAL A 1 85 ? -8.561 2.026 21.125 1.00 95.50 85 VAL A N 1
ATOM 637 C CA . VAL A 1 85 ? -9.162 2.349 19.817 1.00 95.50 85 VAL A CA 1
ATOM 638 C C . VAL A 1 85 ? -8.526 3.611 19.234 1.00 95.50 85 VAL A C 1
ATOM 640 O O . VAL A 1 85 ? -8.107 3.603 18.075 1.00 95.50 85 VAL A O 1
ATOM 643 N N . ALA A 1 86 ? -8.396 4.670 20.039 1.00 96.12 86 ALA A N 1
ATOM 644 C CA . ALA A 1 86 ? -7.786 5.927 19.612 1.00 96.12 86 ALA A CA 1
ATOM 645 C C . ALA A 1 86 ? -6.342 5.729 19.122 1.00 96.12 86 ALA A C 1
ATOM 647 O O . ALA A 1 86 ? -5.992 6.215 18.049 1.00 96.12 86 ALA A O 1
ATOM 648 N N . ALA A 1 87 ? -5.536 4.940 19.840 1.00 96.81 87 ALA A N 1
ATOM 649 C CA . ALA A 1 87 ? -4.161 4.637 19.449 1.00 96.81 87 ALA A CA 1
ATOM 650 C C . ALA A 1 87 ? -4.070 3.905 18.096 1.00 96.81 87 ALA A C 1
ATOM 652 O O . ALA A 1 87 ? -3.183 4.198 17.294 1.00 96.81 87 ALA A O 1
ATOM 653 N N . GLN A 1 88 ? -4.994 2.978 17.810 1.00 97.38 88 GLN A N 1
ATOM 654 C CA . GLN A 1 88 ? -5.042 2.290 16.514 1.00 97.38 88 GLN A CA 1
ATOM 655 C C . GLN A 1 88 ? -5.432 3.234 15.370 1.00 97.38 88 GLN A C 1
ATOM 657 O O . GLN A 1 88 ? -4.868 3.146 14.280 1.00 97.38 88 GLN A O 1
ATOM 662 N N . LEU A 1 89 ? -6.369 4.155 15.607 1.00 97.38 89 LEU A N 1
ATOM 663 C CA . LEU A 1 89 ? -6.754 5.158 14.610 1.00 97.38 89 LEU A CA 1
ATOM 664 C C . LEU A 1 89 ? -5.629 6.167 14.349 1.00 97.38 89 LEU A C 1
ATOM 666 O O . LEU A 1 89 ? -5.385 6.519 13.196 1.00 97.38 89 LEU A O 1
ATOM 670 N N . GLU A 1 90 ? -4.912 6.586 15.390 1.00 98.00 90 GLU A N 1
ATOM 671 C CA . GLU A 1 90 ? -3.758 7.476 15.257 1.00 98.00 90 GLU A CA 1
ATOM 672 C C . GLU A 1 90 ? -2.620 6.806 14.471 1.00 98.00 90 GLU A C 1
ATOM 674 O O . GLU A 1 90 ? -2.057 7.401 13.551 1.00 98.00 90 GLU A O 1
ATOM 679 N N . GLU A 1 91 ? -2.318 5.537 14.768 1.00 97.25 91 GLU A N 1
ATOM 680 C CA . GLU A 1 91 ? -1.344 4.754 14.000 1.00 97.25 91 GLU A CA 1
ATOM 681 C C . GLU A 1 91 ? -1.769 4.605 12.539 1.00 97.25 91 GLU A C 1
ATOM 683 O O . GLU A 1 91 ? -0.968 4.861 11.640 1.00 97.25 91 GLU A O 1
ATOM 688 N N . ALA A 1 92 ? -3.032 4.254 12.285 1.00 97.94 92 ALA A N 1
ATOM 689 C CA . ALA A 1 92 ? -3.560 4.173 10.930 1.00 97.94 92 ALA A CA 1
ATOM 690 C C . ALA A 1 92 ? -3.367 5.487 10.164 1.00 97.94 92 ALA A C 1
ATOM 692 O O . ALA A 1 92 ? -2.951 5.469 9.005 1.00 97.94 92 ALA A O 1
ATOM 693 N N . GLN A 1 93 ? -3.633 6.625 10.806 1.00 98.25 93 GLN A N 1
ATOM 694 C CA . GLN A 1 93 ? -3.491 7.928 10.174 1.00 98.25 93 GLN A CA 1
ATOM 695 C C . GLN A 1 93 ? -2.032 8.252 9.833 1.00 98.25 93 GLN A C 1
ATOM 697 O O . GLN A 1 93 ? -1.745 8.570 8.677 1.00 98.25 93 GLN A O 1
ATOM 702 N N . ARG A 1 94 ? -1.096 8.067 10.774 1.00 98.38 94 ARG A N 1
ATOM 703 C CA . ARG A 1 94 ? 0.347 8.254 10.516 1.00 98.38 94 ARG A CA 1
ATOM 704 C C . ARG A 1 94 ? 0.847 7.380 9.364 1.00 98.38 94 ARG A C 1
ATOM 706 O O . ARG A 1 94 ? 1.614 7.823 8.504 1.00 98.38 94 ARG A O 1
ATOM 713 N N . ARG A 1 95 ? 0.394 6.124 9.325 1.00 98.06 95 ARG A N 1
ATOM 714 C CA . ARG A 1 95 ? 0.735 5.166 8.266 1.00 98.06 95 ARG A CA 1
ATOM 715 C C . ARG A 1 95 ? 0.169 5.590 6.914 1.00 98.06 95 ARG A C 1
ATOM 717 O O . ARG A 1 95 ? 0.877 5.491 5.918 1.00 98.06 95 ARG A O 1
ATOM 724 N N . LEU A 1 96 ? -1.065 6.097 6.860 1.00 97.69 96 LEU A N 1
ATOM 725 C CA . LEU A 1 96 ? -1.665 6.611 5.623 1.00 97.69 96 LEU A CA 1
ATOM 726 C C . LEU A 1 96 ? -0.953 7.858 5.100 1.00 97.69 96 LEU A C 1
ATOM 728 O O . LEU A 1 96 ? -0.769 7.978 3.890 1.00 97.69 96 LEU A O 1
ATOM 732 N N . GLU A 1 97 ? -0.539 8.762 5.985 1.00 97.81 97 GLU A N 1
ATOM 733 C CA . GLU A 1 97 ? 0.250 9.943 5.620 1.00 97.81 97 GLU A CA 1
ATOM 734 C C . GLU A 1 97 ? 1.589 9.521 5.003 1.00 97.81 97 GLU A C 1
ATOM 736 O O . GLU A 1 97 ? 1.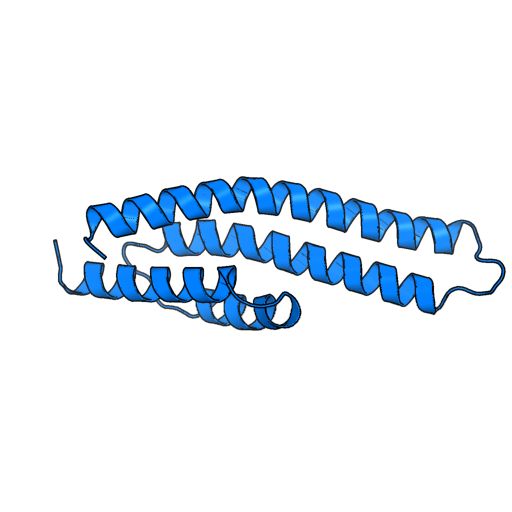886 9.882 3.862 1.00 97.81 97 GLU A O 1
ATOM 741 N N . THR A 1 98 ? 2.316 8.624 5.673 1.00 96.81 98 THR A N 1
ATOM 742 C CA . THR A 1 98 ? 3.575 8.065 5.149 1.00 96.81 98 THR A CA 1
ATOM 743 C C . THR A 1 98 ? 3.359 7.315 3.829 1.00 96.81 98 THR A C 1
ATOM 745 O O . THR A 1 98 ? 4.130 7.455 2.877 1.00 96.81 98 THR A O 1
ATOM 748 N N . ALA A 1 99 ? 2.293 6.514 3.736 1.00 97.06 99 ALA A N 1
ATOM 749 C CA . ALA A 1 99 ? 1.947 5.785 2.522 1.00 97.06 99 ALA A CA 1
ATOM 750 C C . ALA A 1 99 ? 1.649 6.737 1.361 1.00 97.06 99 ALA A C 1
ATOM 752 O O . ALA A 1 99 ? 2.017 6.436 0.228 1.00 97.06 99 ALA A O 1
ATOM 753 N N . ARG A 1 100 ? 0.996 7.876 1.621 1.00 95.38 100 ARG A N 1
ATOM 754 C CA . ARG A 1 100 ? 0.676 8.887 0.610 1.00 95.38 100 ARG A CA 1
ATOM 755 C C . ARG A 1 100 ? 1.937 9.535 0.052 1.00 95.38 100 ARG A C 1
ATOM 757 O O . ARG A 1 100 ? 2.062 9.615 -1.168 1.00 95.38 100 ARG A O 1
ATOM 764 N N . GLU A 1 101 ? 2.854 9.952 0.918 1.00 95.44 101 GLU A N 1
ATOM 765 C CA . GLU A 1 101 ? 4.136 10.547 0.519 1.00 95.44 101 GLU A CA 1
ATOM 766 C C . GLU A 1 101 ? 4.942 9.571 -0.345 1.00 95.44 101 GLU A C 1
ATOM 768 O O . GLU A 1 101 ? 5.242 9.857 -1.505 1.00 95.44 101 GLU A O 1
ATOM 773 N N . ARG A 1 102 ? 5.160 8.352 0.159 1.00 96.31 102 ARG A N 1
ATOM 774 C CA . ARG A 1 102 ? 5.902 7.307 -0.564 1.00 96.31 102 ARG A CA 1
ATOM 775 C C . ARG A 1 102 ? 5.201 6.828 -1.833 1.00 96.31 102 ARG A C 1
ATOM 777 O O . ARG A 1 102 ? 5.855 6.382 -2.773 1.00 96.31 102 ARG A O 1
ATOM 784 N N . SER A 1 103 ? 3.870 6.892 -1.887 1.00 95.31 103 SER A N 1
ATOM 785 C CA . SER A 1 103 ? 3.132 6.573 -3.115 1.00 95.31 103 SER A CA 1
ATOM 786 C C . SER A 1 103 ? 3.407 7.599 -4.210 1.00 95.31 103 SER A C 1
ATOM 788 O O . SER A 1 103 ? 3.442 7.211 -5.372 1.00 95.31 103 SER A O 1
ATOM 790 N N . GLY A 1 104 ? 3.638 8.870 -3.862 1.00 95.25 104 GLY A N 1
ATOM 791 C CA . GLY A 1 104 ? 4.102 9.886 -4.810 1.00 95.25 104 GLY A CA 1
ATOM 792 C C . GLY A 1 104 ? 5.448 9.504 -5.424 1.00 95.25 104 GLY A C 1
ATOM 793 O O . GLY A 1 104 ? 5.548 9.369 -6.639 1.00 95.25 104 GLY A O 1
ATOM 794 N N . GLU A 1 105 ? 6.433 9.191 -4.580 1.00 96.12 105 GLU A N 1
ATOM 795 C CA . GLU A 1 105 ? 7.764 8.743 -5.023 1.00 96.12 105 GLU A CA 1
ATOM 796 C C . GLU A 1 105 ? 7.689 7.488 -5.906 1.00 96.12 105 GLU A C 1
ATOM 798 O O . GLU A 1 105 ? 8.309 7.420 -6.966 1.00 96.12 105 GLU A O 1
ATOM 803 N N . CYS A 1 106 ? 6.874 6.502 -5.517 1.00 98.06 106 CYS A N 1
ATOM 804 C CA . CYS A 1 106 ? 6.641 5.304 -6.321 1.00 98.06 106 CYS A CA 1
ATOM 805 C C . CYS A 1 106 ? 6.065 5.628 -7.709 1.00 98.06 106 CYS A C 1
ATOM 807 O O . CYS A 1 106 ? 6.473 5.017 -8.699 1.00 98.06 106 CYS A O 1
ATOM 809 N N . LEU A 1 107 ? 5.112 6.563 -7.800 1.00 97.38 107 LEU A N 1
ATOM 810 C CA . LEU A 1 107 ? 4.515 6.969 -9.074 1.00 97.38 107 LEU A CA 1
ATOM 811 C C . LEU A 1 107 ? 5.538 7.651 -9.980 1.00 97.38 107 LEU A C 1
ATOM 813 O O . LEU A 1 107 ? 5.580 7.343 -11.174 1.00 97.38 107 LEU A O 1
ATOM 817 N N . ASP A 1 108 ? 6.364 8.526 -9.414 1.00 97.81 108 ASP A N 1
ATOM 818 C CA . ASP A 1 108 ? 7.400 9.245 -10.151 1.00 97.81 108 ASP A CA 1
ATOM 819 C C . ASP A 1 108 ? 8.470 8.279 -10.680 1.00 97.81 108 ASP A C 1
ATOM 821 O O . ASP A 1 108 ? 8.766 8.277 -11.879 1.00 97.81 108 ASP A O 1
ATOM 825 N N . GLU A 1 109 ? 8.972 7.377 -9.833 1.00 97.56 109 GLU A N 1
ATOM 826 C CA . GLU A 1 109 ? 9.950 6.350 -10.217 1.00 97.56 109 GLU A CA 1
ATOM 827 C C . GLU A 1 109 ? 9.388 5.384 -11.26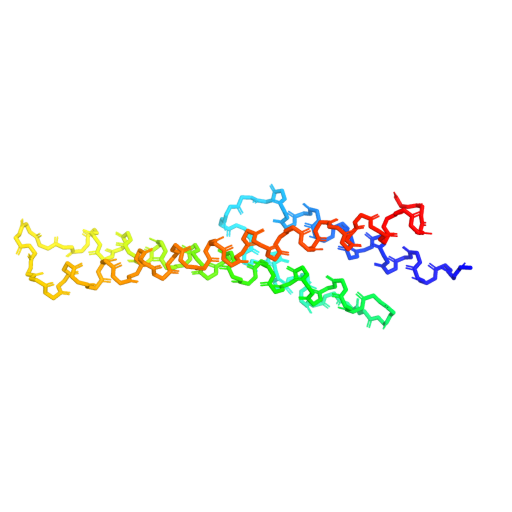9 1.00 97.56 109 GLU A C 1
ATOM 829 O O . GLU A 1 109 ? 10.026 5.099 -12.290 1.00 97.56 109 GLU A O 1
ATOM 834 N N . GLN A 1 110 ? 8.154 4.902 -11.081 1.00 98.12 110 GLN A N 1
ATOM 835 C CA . GLN A 1 110 ? 7.500 4.031 -12.058 1.00 98.12 110 GLN A CA 1
ATOM 836 C C . GLN A 1 110 ? 7.304 4.761 -13.397 1.00 98.12 110 GLN A C 1
ATOM 838 O O . GLN A 1 110 ? 7.529 4.175 -14.461 1.00 98.12 110 GLN A O 1
ATOM 843 N N . GLY A 1 111 ? 6.910 6.037 -13.361 1.00 97.69 111 GLY A N 1
ATOM 844 C CA . GLY A 1 111 ? 6.760 6.890 -14.538 1.00 97.69 111 GLY A CA 1
ATOM 845 C C . GLY A 1 111 ? 8.079 7.084 -15.285 1.00 97.69 111 GLY A C 1
ATOM 846 O O . GLY A 1 111 ? 8.135 6.879 -16.502 1.00 97.69 111 GLY A O 1
ATOM 847 N N . ALA A 1 112 ? 9.157 7.390 -14.561 1.00 97.69 112 ALA A N 1
ATOM 848 C CA . ALA A 1 112 ? 10.498 7.535 -15.117 1.00 97.69 112 ALA A CA 1
ATOM 849 C C . ALA A 1 112 ? 10.985 6.235 -15.778 1.00 97.69 112 ALA A C 1
ATOM 851 O O . ALA A 1 112 ? 11.510 6.261 -16.897 1.00 97.69 112 ALA A O 1
ATOM 852 N N . VAL A 1 113 ? 10.755 5.081 -15.141 1.00 97.31 113 VAL A N 1
ATOM 853 C CA . VAL A 1 113 ? 11.082 3.767 -15.711 1.00 97.31 113 VAL A CA 1
ATOM 854 C C . VAL A 1 113 ? 10.274 3.493 -16.979 1.00 97.31 113 VAL A C 1
ATOM 856 O O . VAL A 1 113 ? 10.866 3.111 -17.993 1.00 97.31 113 VAL A O 1
ATOM 859 N N . LYS A 1 114 ? 8.954 3.719 -16.973 1.00 97.44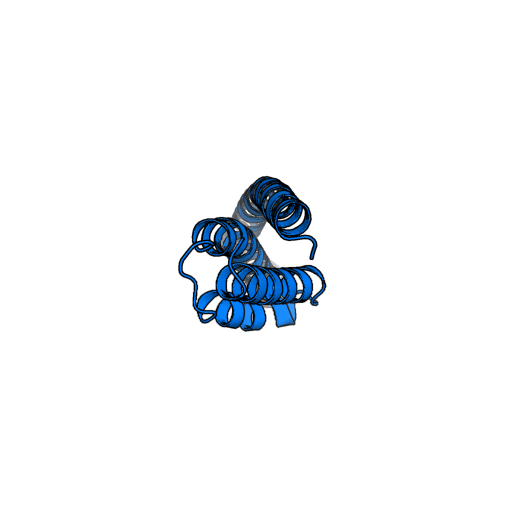 114 LYS A N 1
ATOM 860 C CA . LYS A 1 114 ? 8.103 3.518 -18.160 1.00 97.44 114 LYS A CA 1
ATOM 861 C C . LYS A 1 114 ? 8.538 4.398 -19.330 1.00 97.44 114 LYS A C 1
ATOM 863 O O . LYS A 1 114 ? 8.695 3.893 -20.442 1.00 97.44 114 LYS A O 1
ATOM 868 N N . LEU A 1 115 ? 8.828 5.674 -19.074 1.00 97.31 115 LEU A N 1
ATOM 869 C CA . LEU A 1 115 ? 9.318 6.606 -20.090 1.00 97.31 115 LEU A CA 1
ATOM 870 C C . LEU A 1 115 ? 10.677 6.166 -20.654 1.00 97.31 115 LEU A C 1
ATOM 872 O O . LEU A 1 115 ? 10.835 6.049 -21.872 1.00 97.31 115 LEU A O 1
ATOM 876 N N . ARG A 1 116 ? 11.645 5.868 -19.775 1.00 96.50 116 ARG A N 1
ATOM 877 C CA . ARG A 1 116 ? 12.998 5.431 -20.157 1.00 96.50 116 ARG A CA 1
ATOM 878 C C . ARG A 1 116 ? 12.967 4.162 -21.005 1.00 96.50 116 ARG A C 1
ATOM 880 O O . ARG A 1 116 ? 13.710 4.053 -21.979 1.00 96.50 116 ARG A O 1
ATOM 887 N N . LEU A 1 117 ? 12.110 3.209 -20.640 1.00 96.19 117 LEU A N 1
ATOM 888 C CA . LEU A 1 117 ? 12.037 1.889 -21.264 1.00 96.19 117 LEU A CA 1
ATOM 889 C C . LEU A 1 117 ? 11.006 1.787 -22.400 1.00 96.19 117 LEU A C 1
ATOM 891 O O . LEU A 1 117 ? 10.942 0.743 -23.061 1.00 96.19 117 LEU A O 1
ATOM 895 N N . ARG A 1 118 ? 10.244 2.861 -22.660 1.00 94.69 118 ARG A N 1
ATOM 896 C CA . ARG A 1 118 ? 9.128 2.916 -23.620 1.00 94.69 118 ARG A CA 1
ATOM 897 C C . ARG A 1 118 ? 8.142 1.765 -23.388 1.00 94.69 118 ARG A C 1
ATOM 899 O O . ARG A 1 118 ? 7.992 0.900 -24.259 1.00 94.69 118 ARG A O 1
ATOM 906 N N . LEU A 1 119 ? 7.598 1.710 -22.173 1.00 90.62 119 LEU A N 1
ATOM 907 C CA . LEU A 1 119 ? 6.611 0.727 -21.710 1.00 90.62 119 LEU A CA 1
ATOM 908 C C . LEU A 1 119 ? 5.191 1.288 -21.737 1.00 90.62 119 LEU A C 1
ATOM 910 O O . LEU A 1 119 ? 5.051 2.522 -21.596 1.00 90.62 119 LEU A O 1
#

Foldseek 3Di:
DDPVLLVLLVVLLVLLVCLVPDDLVCNVVSLVVLVPRDDDPCVVLSVLSSQLSVLVNLLVVLVVVLVVLVVPADPDRDPVSVVSSVVSNVSSVVSNVSSVVSVVVSVVSSVVSCVVSVD

Secondary structure (DSSP, 8-state):
--HHHHHHHHHHHHHHHHHHHS-GGGHHHHHHHHHHS--SS-HHHHHHHHHHHHHHHHHHHHHHHHHHHHHH--SS--HHHHHHHHHHHHHHHHHHHHHHHHHHHHHHHHHHHHHHHT-

Sequence (119 aa):
MSHALRTEGARLSRAIDQLRAADNDRKAALLERLAAEPCEELCSLKEVCGGAYREHVAALDAIRTARSLTAELSAEPGDEEQARVAAQLEEAQRRLETARERSGECLDEQGAVKLRLRL